Protein AF-A0A1Y1LV84-F1 (afdb_monomer_lite)

pLDDT: mean 91.6, std 6.39, range [66.69, 98.38]

InterPro domains:
  IPR001680 WD40 repeat [PF00400] (15-53)
  IPR001680 WD40 repeat [PF00400] (65-98)
  IPR001680 WD40 repeat [PS50082] (19-53)
  IPR001680 WD40 repeat [PS50082] (66-100)
  IPR001680 WD40 repeat [SM00320] (12-53)
  IPR001680 WD40 repeat [SM00320] (59-98)
  IPR015943 WD40/YVTN repeat-like-containing domain superfamily [G3DSA:2.130.10.10] (1-145)
  IPR036322 WD40-repeat-containing domain superfamily [SSF50978] (3-110)
  IPR051859 DDB1- and CUL4-associated factor [PTHR19847] (1-146)

Foldseek 3Di:
DQQWDWDADPVVRDTLDIANAGPAGFQEKDAQAPVDNQWMWTFFQLQKIFIDGSVCVNVNFTQFIFAKGQGGWNYKDHPNPSFWIWTAGLLRKIFIAGPVLTGGRVRVVVVSRSVSHCPPVDDSVPDDDDP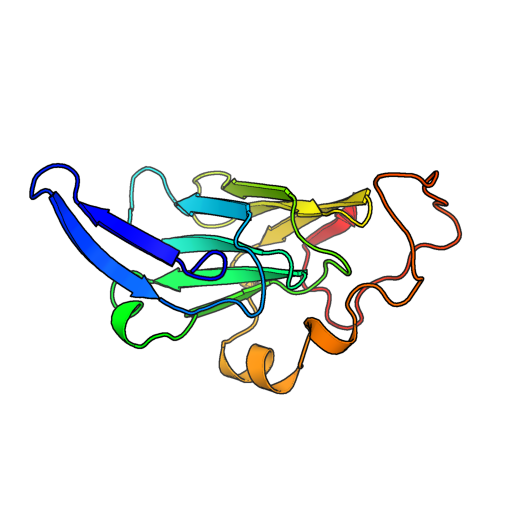VPRDIRPRGSTPDMD

Sequence (146 aa):
SSNSLVVYDIESRQVLHHVDGHDDHVNAVCFADKSSPHILYSGSDDATIKVWDRRSMGDGREAGAFVGHIEGLTYIDSKGDGRYILSNGKDQSMKLWDLRMVMSTNRFRETEPAQYSNTSGFDYRRELYDDEDWEVHPHDNSVVTF

Secondary structure (DSSP, 8-state):
-TTEEEEEETTTTEEEEEEE--SS-EEEEEEEETTEEEEEEEEETTSEEEEEETTTGGGT--SEEEE--SS-EEEEEE-SSSSEEEEEETTS-EEEEEGGGPEEHHHHHHH-GGGGSS-S---TTTSPP-GGGPPPPTT---SEE-

Structure (mmCIF, N/CA/C/O backbone):
data_AF-A0A1Y1LV84-F1
#
_entry.id   AF-A0A1Y1LV84-F1
#
loop_
_atom_site.group_PDB
_atom_site.id
_atom_site.type_symbol
_atom_site.label_atom_id
_atom_site.label_alt_id
_atom_site.label_comp_id
_atom_site.label_asym_id
_atom_site.label_entity_id
_atom_site.label_seq_id
_atom_site.pdbx_PDB_ins_code
_atom_site.Cartn_x
_atom_site.Cartn_y
_atom_site.Cartn_z
_atom_site.occupancy
_atom_site.B_iso_or_equiv
_atom_site.auth_seq_id
_atom_site.auth_comp_id
_atom_site.auth_asym_id
_atom_site.auth_atom_id
_atom_site.pdbx_PDB_model_num
ATOM 1 N N . SER A 1 1 ? 1.529 -13.039 11.402 1.00 75.31 1 SER A N 1
ATOM 2 C CA . SER A 1 1 ? 2.802 -13.400 10.731 1.00 75.31 1 SER A CA 1
ATOM 3 C C . SER A 1 1 ? 3.459 -12.130 10.204 1.00 75.31 1 SER A C 1
ATOM 5 O O . SER A 1 1 ? 2.911 -11.056 10.416 1.00 75.31 1 SER A O 1
ATOM 7 N N . SER A 1 2 ? 4.653 -12.191 9.604 1.00 89.25 2 SER A N 1
ATOM 8 C CA . SER A 1 2 ? 5.357 -11.003 9.080 1.00 89.25 2 SER A CA 1
ATOM 9 C C . SER A 1 2 ? 4.654 -10.342 7.883 1.00 89.25 2 SER A C 1
ATOM 11 O O . SER A 1 2 ? 4.940 -9.193 7.573 1.00 89.25 2 SER A O 1
ATOM 13 N N . ASN A 1 3 ? 3.706 -11.033 7.247 1.00 92.69 3 ASN A N 1
ATOM 14 C CA . ASN A 1 3 ? 2.854 -10.535 6.163 1.00 92.69 3 ASN A CA 1
ATOM 15 C C . ASN A 1 3 ? 1.498 -9.960 6.640 1.00 92.69 3 ASN A C 1
ATOM 17 O O . ASN A 1 3 ? 0.635 -9.623 5.828 1.00 92.69 3 ASN A O 1
ATOM 21 N N . SER A 1 4 ? 1.279 -9.873 7.955 1.00 93.94 4 SER A N 1
ATOM 22 C CA . SER A 1 4 ? 0.005 -9.430 8.529 1.00 93.94 4 SER A CA 1
ATOM 23 C C . SER A 1 4 ? 0.064 -7.972 8.980 1.00 93.94 4 SER A C 1
ATOM 25 O O . SER A 1 4 ? 1.077 -7.507 9.502 1.00 93.94 4 SER A O 1
ATOM 27 N N . LEU A 1 5 ? -1.064 -7.269 8.885 1.00 94.50 5 LEU A N 1
ATOM 28 C CA . LEU A 1 5 ? -1.272 -5.996 9.568 1.00 94.50 5 LEU A CA 1
ATOM 29 C C . LEU A 1 5 ? -1.926 -6.234 10.930 1.00 94.50 5 LEU A C 1
ATOM 31 O O . LEU A 1 5 ? -2.896 -6.986 11.041 1.00 94.50 5 LEU A O 1
ATOM 35 N N . VAL A 1 6 ? -1.440 -5.534 11.956 1.00 94.06 6 VAL A N 1
ATOM 36 C CA . VAL A 1 6 ? -2.025 -5.557 13.301 1.00 94.06 6 VAL A CA 1
ATOM 37 C C . VAL A 1 6 ? -2.381 -4.140 13.726 1.00 94.06 6 VAL A C 1
ATOM 39 O O . VAL A 1 6 ? -1.5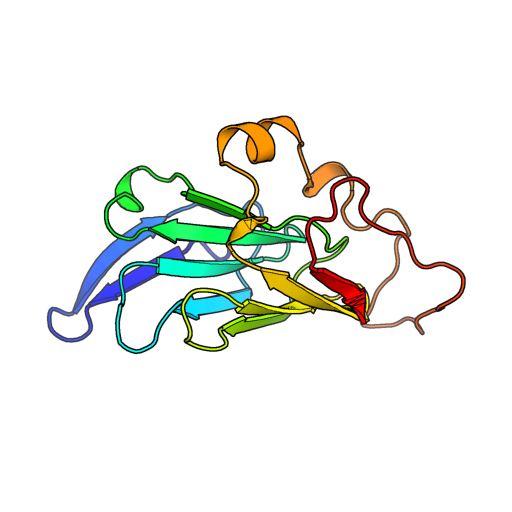16 -3.271 13.808 1.00 94.06 6 VAL A O 1
ATOM 42 N N . VAL A 1 7 ? -3.657 -3.916 14.038 1.00 92.81 7 VAL A N 1
ATOM 43 C CA . VAL A 1 7 ? -4.119 -2.686 14.688 1.00 92.81 7 VAL A CA 1
ATOM 44 C C . VAL A 1 7 ? -4.300 -2.986 16.164 1.00 92.81 7 VAL A C 1
ATOM 46 O O . VAL A 1 7 ? -5.113 -3.831 16.537 1.00 92.81 7 VAL A O 1
ATOM 49 N N . TYR A 1 8 ? -3.541 -2.286 16.997 1.00 93.25 8 TYR A N 1
ATOM 50 C CA . TYR A 1 8 ? -3.523 -2.479 18.439 1.00 93.25 8 TYR A CA 1
ATOM 51 C C . TYR A 1 8 ? -3.920 -1.191 19.150 1.00 93.25 8 TYR A C 1
ATOM 53 O O . TYR A 1 8 ? -3.386 -0.120 18.861 1.00 93.25 8 TYR A O 1
ATOM 61 N N . ASP A 1 9 ? -4.851 -1.307 20.087 1.00 93.06 9 ASP A N 1
ATOM 62 C CA . ASP A 1 9 ? -5.244 -0.215 20.958 1.00 93.06 9 ASP A CA 1
ATOM 63 C C . ASP A 1 9 ? -4.363 -0.188 22.209 1.00 93.06 9 ASP A C 1
ATOM 65 O O . ASP A 1 9 ? -4.309 -1.148 22.983 1.00 93.06 9 ASP A O 1
ATOM 69 N N . ILE A 1 10 ? -3.652 0.922 22.402 1.00 94.31 10 ILE A N 1
ATOM 70 C CA . ILE A 1 10 ? -2.654 1.053 23.470 1.00 94.31 10 ILE A CA 1
ATOM 71 C C . ILE A 1 10 ? -3.323 1.160 24.844 1.00 94.31 10 ILE A C 1
ATOM 73 O O . ILE A 1 10 ? -2.809 0.599 25.815 1.00 94.31 10 ILE A O 1
ATOM 77 N N . GLU A 1 11 ? -4.456 1.860 24.931 1.00 95.50 11 GLU A N 1
ATOM 78 C CA . GLU A 1 11 ? -5.135 2.133 26.200 1.00 95.50 11 GLU A CA 1
ATOM 79 C C . GLU A 1 11 ? -5.765 0.864 26.782 1.00 95.50 11 GLU A C 1
ATOM 81 O O . GLU A 1 11 ? -5.513 0.513 27.937 1.00 95.50 11 GLU A O 1
ATOM 86 N N . SER A 1 12 ? -6.531 0.136 25.970 1.00 96.69 12 SER A N 1
ATOM 87 C CA . SER A 1 12 ? -7.185 -1.120 26.353 1.00 96.69 12 SER A CA 1
ATOM 88 C C . SER A 1 12 ? -6.262 -2.336 26.284 1.00 96.69 12 SER A C 1
ATOM 90 O O . SER A 1 12 ? -6.582 -3.377 26.860 1.00 96.69 12 SER A O 1
ATOM 92 N N . ARG A 1 13 ? -5.106 -2.207 25.622 1.00 96.88 13 ARG A N 1
ATOM 93 C CA . ARG A 1 13 ? -4.138 -3.286 25.379 1.00 96.88 13 ARG A CA 1
ATOM 94 C C . ARG A 1 13 ? -4.719 -4.459 24.592 1.00 96.88 13 ARG A C 1
ATOM 96 O O . ARG A 1 13 ? -4.464 -5.623 24.909 1.00 96.88 13 ARG A O 1
ATOM 103 N N . GLN A 1 14 ? -5.520 -4.155 23.578 1.00 96.69 14 GLN A N 1
ATOM 104 C CA . GLN A 1 14 ? -6.204 -5.158 22.770 1.00 96.69 14 GLN A CA 1
ATOM 105 C C . GLN A 1 14 ? -5.846 -5.038 21.296 1.00 96.69 14 GLN A C 1
ATOM 107 O O . GLN A 1 14 ? -5.680 -3.948 20.751 1.00 96.69 14 GLN A O 1
ATOM 112 N N . VAL A 1 15 ? -5.768 -6.190 20.632 1.00 94.44 15 VAL A N 1
ATOM 113 C CA . VAL A 1 15 ? -5.740 -6.248 19.172 1.00 94.44 15 VAL A CA 1
ATOM 114 C C . VAL A 1 15 ? -7.151 -5.958 18.672 1.00 94.44 15 VAL A C 1
ATOM 116 O O . VAL A 1 15 ? -8.076 -6.712 18.962 1.00 94.44 15 VAL A O 1
ATOM 119 N N . LEU A 1 16 ? -7.305 -4.866 17.927 1.00 91.56 16 LEU A N 1
ATOM 120 C CA . LEU A 1 16 ? -8.562 -4.497 17.278 1.00 91.56 16 LEU A CA 1
ATOM 121 C C . LEU A 1 16 ? -8.731 -5.236 15.948 1.00 91.56 16 LEU A C 1
ATOM 123 O O . LEU A 1 16 ? -9.826 -5.690 15.627 1.00 91.56 16 LEU A O 1
ATOM 127 N N . HIS A 1 17 ? -7.640 -5.373 15.187 1.00 92.00 17 HIS A N 1
ATOM 128 C CA . HIS A 1 17 ? -7.620 -6.081 13.909 1.00 92.00 17 HIS A CA 1
ATOM 129 C C . HIS A 1 17 ? -6.313 -6.856 13.734 1.00 92.00 17 HIS A C 1
ATOM 131 O O . HIS A 1 17 ? -5.240 -6.354 14.071 1.00 92.00 17 HIS A O 1
ATOM 137 N N . HIS A 1 18 ? -6.415 -8.054 13.162 1.00 93.81 18 HIS A N 1
ATOM 138 C CA . HIS A 1 18 ? -5.296 -8.856 12.675 1.00 93.81 18 HIS A CA 1
ATOM 139 C C . HIS A 1 18 ? -5.656 -9.333 11.267 1.00 93.81 18 HIS A C 1
ATOM 141 O O . HIS A 1 18 ? -6.610 -10.096 11.113 1.00 93.81 18 HIS A O 1
ATOM 147 N N . VAL A 1 19 ? -4.944 -8.848 10.252 1.00 94.31 19 VAL A N 1
ATOM 148 C CA . VAL A 1 19 ? -5.302 -9.058 8.844 1.00 94.31 19 VAL A CA 1
ATOM 149 C C . VAL A 1 19 ? -4.135 -9.647 8.075 1.00 94.31 19 VAL A C 1
ATOM 151 O O . VAL A 1 19 ? -3.100 -9.000 7.932 1.00 94.31 19 VAL A O 1
ATOM 154 N N . ASP A 1 20 ? -4.335 -10.843 7.530 1.00 92.50 20 ASP A N 1
ATOM 155 C CA . ASP A 1 20 ? -3.418 -11.482 6.585 1.00 92.50 20 ASP A CA 1
ATOM 156 C C . ASP A 1 20 ? -3.712 -10.943 5.184 1.00 92.50 20 ASP A C 1
ATOM 158 O O . ASP A 1 20 ? -4.500 -11.500 4.423 1.00 92.50 20 ASP A O 1
ATOM 162 N N . GLY A 1 21 ? -3.172 -9.755 4.921 1.00 88.94 21 GLY A N 1
ATOM 163 C CA . GLY A 1 21 ? -3.530 -8.946 3.763 1.00 88.94 21 GLY A CA 1
ATOM 164 C C . GLY A 1 21 ? -2.509 -8.953 2.636 1.00 88.94 21 GLY A C 1
ATOM 165 O O . GLY A 1 21 ? -2.885 -8.662 1.505 1.00 88.94 21 GLY A O 1
ATOM 166 N N . HIS A 1 22 ? -1.246 -9.245 2.932 1.00 93.94 22 HIS A N 1
ATOM 167 C CA . HIS A 1 22 ? -0.150 -9.268 1.966 1.00 93.94 22 HIS A CA 1
ATOM 168 C C . HIS A 1 22 ? 0.376 -10.688 1.767 1.00 93.94 22 HIS A C 1
ATOM 170 O O . HIS A 1 22 ? 0.284 -11.532 2.666 1.00 93.94 22 HIS A O 1
ATOM 176 N N . ASP A 1 23 ? 0.947 -10.928 0.591 1.00 92.94 23 ASP A N 1
ATOM 177 C CA . ASP A 1 23 ? 1.508 -12.234 0.232 1.00 92.94 23 ASP A CA 1
ATOM 178 C C . ASP A 1 23 ? 2.966 -12.384 0.704 1.00 92.94 23 ASP A C 1
ATOM 180 O O . ASP A 1 23 ? 3.480 -13.498 0.784 1.00 92.94 23 ASP A O 1
ATOM 184 N N . ASP A 1 24 ? 3.599 -11.276 1.108 1.00 94.44 24 ASP A N 1
ATOM 185 C CA . ASP A 1 24 ? 4.947 -11.233 1.681 1.00 94.44 24 ASP A CA 1
ATOM 186 C C . ASP A 1 24 ? 5.054 -10.182 2.813 1.00 94.44 24 ASP A C 1
ATOM 188 O O . ASP A 1 24 ? 4.076 -9.527 3.194 1.00 94.44 24 ASP A O 1
ATOM 192 N N . HIS A 1 25 ? 6.242 -10.035 3.397 1.00 95.38 25 HIS A N 1
ATOM 193 C CA . HIS A 1 25 ? 6.547 -9.187 4.542 1.00 95.38 25 HIS A CA 1
ATOM 194 C C . HIS A 1 25 ? 6.018 -7.763 4.396 1.00 95.38 25 HIS A C 1
ATOM 196 O O . HIS A 1 25 ? 6.295 -7.077 3.418 1.00 95.38 25 HIS A O 1
ATOM 202 N N . VAL A 1 26 ? 5.292 -7.291 5.407 1.00 97.12 26 VAL A N 1
ATOM 203 C CA . VAL A 1 26 ? 4.884 -5.889 5.506 1.00 97.12 26 VAL A CA 1
ATOM 204 C C . VAL A 1 26 ? 6.026 -5.107 6.140 1.00 97.12 26 VAL A C 1
ATOM 206 O O . VAL A 1 26 ? 6.338 -5.295 7.315 1.00 97.12 26 VAL A O 1
ATOM 209 N N . ASN A 1 27 ? 6.639 -4.213 5.370 1.00 96.50 27 ASN A N 1
ATOM 210 C CA . ASN A 1 27 ? 7.815 -3.462 5.814 1.00 96.50 27 ASN A CA 1
ATOM 211 C C . ASN A 1 27 ? 7.472 -2.068 6.330 1.00 96.50 27 ASN A C 1
ATOM 213 O O . ASN A 1 27 ? 8.212 -1.506 7.136 1.00 96.50 27 ASN A O 1
ATOM 217 N N . ALA A 1 28 ? 6.363 -1.494 5.864 1.00 96.50 28 ALA A N 1
ATOM 218 C CA . ALA A 1 28 ? 5.995 -0.131 6.202 1.00 96.50 28 ALA A CA 1
ATOM 219 C C . ALA A 1 28 ? 4.479 0.017 6.331 1.00 96.50 28 ALA A C 1
ATOM 221 O O . ALA A 1 28 ? 3.715 -0.561 5.559 1.00 96.50 28 ALA A O 1
ATOM 222 N N . VAL A 1 29 ? 4.047 0.813 7.309 1.00 96.06 29 VAL A N 1
ATOM 223 C CA . VAL A 1 29 ? 2.646 1.190 7.519 1.00 96.06 29 VAL A CA 1
ATOM 224 C C . VAL A 1 29 ? 2.562 2.664 7.886 1.00 96.06 29 VAL A C 1
ATOM 226 O O . VAL A 1 29 ? 3.416 3.174 8.612 1.00 96.06 29 VAL A O 1
ATOM 229 N N . CYS A 1 30 ? 1.524 3.357 7.428 1.00 95.12 30 CYS A N 1
ATOM 230 C CA . CYS A 1 30 ? 1.258 4.728 7.853 1.00 95.12 30 CYS A CA 1
ATOM 231 C C . CYS A 1 30 ? -0.239 5.055 7.818 1.00 95.12 30 CYS A C 1
ATOM 233 O O . CYS A 1 30 ? -1.033 4.399 7.141 1.00 95.12 30 CYS A O 1
ATOM 235 N N . PHE A 1 31 ? -0.639 6.073 8.580 1.00 93.31 31 PHE A N 1
ATOM 236 C CA . PHE A 1 31 ? -1.986 6.633 8.490 1.00 93.31 31 PHE A CA 1
ATOM 237 C C . PHE A 1 31 ? -2.084 7.576 7.294 1.00 93.31 31 PHE A C 1
ATOM 239 O O . PHE A 1 31 ? -1.163 8.349 7.025 1.00 93.31 31 PHE A O 1
ATOM 246 N N . ALA A 1 32 ? -3.235 7.568 6.623 1.00 92.62 32 ALA A N 1
ATOM 247 C CA . ALA A 1 32 ? -3.505 8.500 5.536 1.00 92.62 32 ALA A CA 1
ATOM 248 C C . ALA A 1 32 ? -3.531 9.956 6.007 1.00 92.62 32 ALA A C 1
ATOM 250 O O . ALA A 1 32 ? -2.996 10.839 5.339 1.00 92.62 32 ALA A O 1
ATOM 251 N N . ASP A 1 33 ? -4.136 10.195 7.164 1.00 89.19 33 ASP A N 1
ATOM 252 C CA . ASP A 1 33 ? -4.254 11.502 7.791 1.00 89.19 33 ASP A CA 1
ATOM 253 C C . ASP A 1 33 ? -3.961 11.342 9.285 1.00 89.19 33 ASP A C 1
ATOM 255 O O . ASP A 1 33 ? -4.492 10.454 9.951 1.00 89.19 33 ASP A O 1
ATOM 259 N N . LYS A 1 34 ? -3.111 12.214 9.831 1.00 77.12 34 LYS A N 1
ATOM 260 C CA . LYS A 1 34 ? -2.761 12.196 11.259 1.00 77.12 34 LYS A CA 1
ATOM 261 C C . LYS A 1 34 ? -3.954 12.546 12.153 1.00 77.12 34 LYS A C 1
ATOM 263 O O . LYS A 1 34 ? -3.969 12.172 13.321 1.00 77.12 34 LYS A O 1
ATOM 268 N N . SER A 1 35 ? -4.937 13.263 11.614 1.00 84.75 35 SER A N 1
ATOM 269 C CA . SER A 1 35 ? -6.167 13.658 12.300 1.00 84.75 35 SER A CA 1
ATOM 270 C C . SER A 1 35 ? -7.306 12.644 12.145 1.00 84.75 35 SER A C 1
ATOM 272 O O . SER A 1 35 ? -8.256 12.680 12.928 1.00 84.75 35 SER A O 1
ATOM 274 N N . SER A 1 36 ? -7.212 11.714 11.184 1.00 85.94 36 SER A N 1
ATOM 275 C CA . SER A 1 36 ? -8.243 10.707 10.923 1.00 85.94 36 SER A CA 1
ATOM 276 C C . SER A 1 36 ? -7.651 9.299 10.843 1.00 85.94 36 SER A C 1
ATOM 278 O O . SER A 1 36 ? -7.029 8.934 9.845 1.00 85.94 36 SER A O 1
ATOM 280 N N . PRO A 1 37 ? -7.898 8.440 11.845 1.00 84.50 37 PRO A N 1
ATOM 281 C CA . PRO A 1 37 ? -7.268 7.131 11.903 1.00 84.50 37 PRO A CA 1
ATOM 282 C C . PRO A 1 37 ? -8.025 6.076 11.078 1.00 84.50 37 PRO A C 1
ATOM 284 O O . PRO A 1 37 ? -7.864 4.883 11.320 1.00 84.50 37 PRO A O 1
ATOM 287 N N . HIS A 1 38 ? -8.919 6.484 10.170 1.00 90.12 38 HIS A N 1
ATOM 288 C CA . HIS A 1 38 ? -9.791 5.561 9.442 1.00 90.12 38 HIS A CA 1
ATOM 289 C C . HIS A 1 38 ? -9.093 4.871 8.279 1.00 90.12 38 HIS A C 1
ATOM 291 O O . HIS A 1 38 ? -9.376 3.701 8.045 1.00 90.12 38 HIS A O 1
ATOM 297 N N . ILE A 1 39 ? -8.199 5.569 7.577 1.00 93.69 39 ILE A N 1
ATOM 298 C CA . ILE A 1 39 ? -7.500 5.020 6.417 1.00 93.69 39 ILE A CA 1
ATOM 299 C C . ILE A 1 39 ? -6.030 4.785 6.758 1.00 93.69 39 ILE A C 1
ATOM 301 O O . ILE A 1 39 ? -5.357 5.650 7.325 1.00 93.69 39 ILE A O 1
ATOM 305 N N . LEU A 1 40 ? -5.551 3.601 6.400 1.00 94.62 40 LEU A N 1
ATOM 306 C CA . LEU A 1 40 ? -4.190 3.125 6.598 1.00 94.62 40 LEU A CA 1
ATOM 307 C C . LEU A 1 40 ? -3.614 2.665 5.261 1.00 94.62 40 LEU A C 1
ATOM 309 O O . LEU A 1 40 ? -4.340 2.147 4.410 1.00 94.62 40 LEU A O 1
ATOM 313 N N . TYR A 1 41 ? -2.304 2.798 5.122 1.00 96.69 41 TYR A N 1
ATOM 314 C CA . TYR A 1 41 ? -1.543 2.232 4.019 1.00 96.69 41 TYR A CA 1
ATOM 315 C C . TYR A 1 41 ? -0.541 1.224 4.553 1.00 96.69 41 TYR A C 1
ATOM 317 O O . TYR A 1 41 ? -0.009 1.399 5.652 1.00 96.69 41 TYR A O 1
ATOM 325 N N . SER A 1 42 ? -0.267 0.196 3.762 1.00 97.38 42 SER A N 1
ATOM 326 C CA . SER A 1 42 ? 0.815 -0.751 4.011 1.00 97.38 42 SER A CA 1
ATOM 327 C C . SER A 1 42 ? 1.596 -1.018 2.740 1.00 97.38 42 SER A C 1
ATOM 329 O O . SER A 1 42 ? 0.994 -1.188 1.687 1.00 97.38 42 SER A O 1
ATOM 331 N N . GLY A 1 43 ? 2.920 -1.050 2.854 1.00 97.75 43 GLY A N 1
ATOM 332 C CA . GLY A 1 43 ? 3.849 -1.428 1.795 1.00 97.75 43 GLY A CA 1
ATOM 333 C C . GLY A 1 43 ? 4.52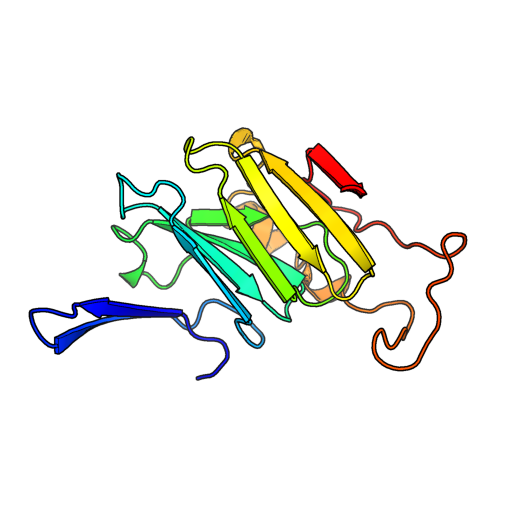7 -2.746 2.148 1.00 97.75 43 GLY A C 1
ATOM 334 O O . GLY A 1 43 ? 4.913 -2.952 3.305 1.00 97.75 43 GLY A O 1
ATOM 335 N N . SER A 1 44 ? 4.657 -3.631 1.164 1.00 96.94 44 SER A N 1
ATOM 336 C CA . SER A 1 44 ? 5.124 -5.003 1.368 1.00 96.94 44 SER A CA 1
ATOM 337 C C . SER A 1 44 ? 6.191 -5.422 0.360 1.00 96.94 44 SER A C 1
ATOM 339 O O . SER A 1 44 ? 6.392 -4.785 -0.676 1.00 96.94 44 SER A O 1
ATOM 341 N N . ASP A 1 45 ? 6.874 -6.513 0.692 1.00 94.62 45 ASP A N 1
ATOM 342 C CA . ASP A 1 45 ? 7.733 -7.263 -0.214 1.00 94.62 45 ASP A CA 1
ATOM 343 C C . ASP A 1 45 ? 6.998 -7.882 -1.408 1.00 94.62 45 ASP A C 1
ATOM 345 O O . ASP A 1 45 ? 7.643 -8.181 -2.406 1.00 94.62 45 ASP A O 1
ATOM 349 N N . ASP A 1 46 ? 5.662 -7.925 -1.383 1.00 94.56 46 ASP A N 1
ATOM 350 C CA . ASP A 1 46 ? 4.833 -8.290 -2.539 1.00 94.56 46 ASP A CA 1
ATOM 351 C C . ASP A 1 46 ? 4.732 -7.193 -3.624 1.00 94.56 46 ASP A C 1
ATOM 353 O O . ASP A 1 46 ? 3.919 -7.301 -4.539 1.00 94.56 46 ASP A O 1
ATOM 357 N N . ALA A 1 47 ? 5.554 -6.142 -3.523 1.00 95.19 47 ALA A N 1
ATOM 358 C CA . ALA A 1 47 ? 5.637 -4.995 -4.432 1.00 95.19 47 ALA A CA 1
ATOM 359 C C . ALA A 1 47 ? 4.374 -4.107 -4.493 1.00 95.19 47 ALA A C 1
ATOM 361 O O . ALA A 1 47 ? 4.246 -3.249 -5.371 1.00 95.19 47 ALA A O 1
ATOM 362 N N . THR A 1 48 ? 3.442 -4.249 -3.542 1.00 96.62 48 THR A N 1
ATOM 363 C CA . THR A 1 48 ? 2.196 -3.466 -3.521 1.00 96.62 48 THR A CA 1
ATOM 364 C C . THR A 1 48 ? 2.107 -2.499 -2.345 1.00 96.62 48 THR A C 1
ATOM 366 O O . THR A 1 48 ? 2.664 -2.722 -1.265 1.00 96.62 48 THR A O 1
ATOM 369 N N . ILE A 1 49 ? 1.330 -1.425 -2.542 1.00 97.88 49 ILE A N 1
ATOM 370 C CA . ILE A 1 49 ? 0.790 -0.624 -1.438 1.00 97.88 49 ILE A CA 1
ATOM 371 C C . ILE A 1 49 ? -0.695 -0.9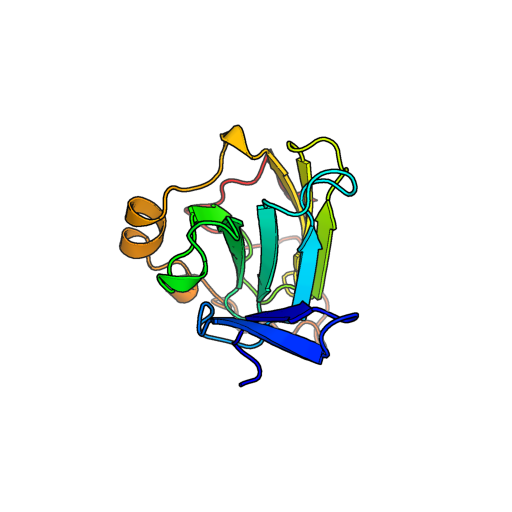32 -1.320 1.00 97.88 49 ILE A C 1
ATOM 373 O O . ILE A 1 49 ? -1.455 -0.634 -2.240 1.00 97.88 49 ILE A O 1
ATOM 377 N N . LYS A 1 50 ? -1.145 -1.470 -0.188 1.00 97.12 50 LYS A N 1
ATOM 378 C CA . LYS A 1 50 ? -2.573 -1.717 0.054 1.00 97.12 50 LYS A CA 1
ATOM 379 C C . LYS A 1 50 ? -3.186 -0.596 0.882 1.00 97.12 50 LYS A C 1
ATOM 381 O O . LYS A 1 50 ? -2.575 -0.078 1.817 1.00 97.12 50 LYS A O 1
ATOM 386 N N . VAL A 1 51 ? -4.408 -0.218 0.514 1.00 96.94 51 VAL A N 1
ATOM 387 C CA . VAL A 1 51 ? -5.225 0.781 1.203 1.00 96.94 51 VAL A CA 1
ATOM 388 C C . VAL A 1 51 ? -6.253 0.065 2.057 1.00 96.94 51 VAL A C 1
ATOM 390 O O . VAL A 1 51 ? -6.984 -0.801 1.577 1.00 96.94 51 VAL A O 1
ATOM 393 N N . TRP A 1 52 ? -6.360 0.469 3.315 1.00 96.06 52 TRP A N 1
ATOM 394 C CA . TRP A 1 52 ? -7.256 -0.154 4.274 1.00 96.06 52 TRP A CA 1
ATOM 395 C C . TRP A 1 52 ? -8.157 0.874 4.928 1.00 96.06 52 TRP A C 1
ATOM 397 O O . TRP A 1 52 ? -7.677 1.876 5.452 1.00 96.06 52 TRP A O 1
ATOM 407 N N . ASP A 1 53 ? -9.454 0.587 4.970 1.00 94.31 53 ASP A N 1
ATOM 408 C CA . ASP A 1 53 ? -10.387 1.292 5.843 1.00 94.31 53 ASP A CA 1
ATOM 409 C C . ASP A 1 53 ? -10.578 0.474 7.120 1.00 94.31 53 ASP A C 1
ATOM 411 O O . ASP A 1 53 ? -11.074 -0.649 7.068 1.00 94.31 53 ASP A O 1
ATOM 415 N N . ARG A 1 54 ? -10.227 1.025 8.287 1.00 91.81 54 ARG A N 1
ATOM 416 C CA . ARG A 1 54 ? -10.407 0.335 9.575 1.00 91.81 54 ARG A CA 1
ATOM 417 C C . ARG A 1 54 ? -11.848 -0.105 9.828 1.00 91.81 54 ARG A C 1
ATOM 419 O O . ARG A 1 54 ? -12.066 -1.040 10.587 1.00 91.81 54 ARG A O 1
ATOM 426 N N . ARG A 1 55 ? -12.835 0.570 9.233 1.00 91.06 55 ARG A N 1
ATOM 427 C CA . ARG A 1 55 ? -14.258 0.244 9.406 1.00 91.06 55 ARG A CA 1
ATOM 428 C C . ARG A 1 55 ? -14.635 -1.079 8.735 1.00 91.06 55 ARG A C 1
ATOM 430 O O . ARG A 1 55 ? -15.564 -1.723 9.205 1.00 91.06 55 ARG A O 1
ATOM 437 N N . SER A 1 56 ? -13.912 -1.483 7.688 1.00 91.62 56 SER A N 1
ATOM 438 C CA . SER A 1 56 ? -14.109 -2.747 6.957 1.00 91.62 56 SER A CA 1
ATOM 439 C C . SER A 1 56 ? -12.889 -3.675 7.001 1.00 91.62 56 SER A C 1
ATOM 441 O O . SER A 1 56 ? -12.921 -4.767 6.449 1.00 91.62 56 SER A O 1
ATOM 443 N N . MET A 1 57 ? -11.805 -3.276 7.672 1.00 90.06 57 MET A N 1
ATOM 444 C CA . MET A 1 57 ? -10.552 -4.036 7.749 1.00 90.06 57 MET A CA 1
ATOM 445 C C . MET A 1 57 ? -10.751 -5.446 8.328 1.00 90.06 57 MET A C 1
ATOM 447 O O . MET A 1 57 ? -10.043 -6.373 7.945 1.00 90.06 57 MET A O 1
ATOM 451 N N . GLY A 1 58 ? -11.743 -5.629 9.207 1.00 85.69 58 GLY A N 1
ATOM 452 C CA . GLY A 1 58 ? -12.105 -6.940 9.753 1.00 85.69 58 GLY A CA 1
ATOM 453 C C . GLY A 1 58 ? -12.573 -7.963 8.708 1.00 85.69 58 GLY A C 1
ATOM 454 O O . GLY A 1 58 ? -12.488 -9.157 8.971 1.00 85.69 58 GLY A O 1
ATOM 455 N N . ASP A 1 59 ? -12.987 -7.523 7.517 1.00 89.00 59 ASP A N 1
ATOM 456 C CA . ASP A 1 59 ? -13.404 -8.410 6.422 1.00 89.00 59 ASP A CA 1
ATOM 457 C C . ASP A 1 59 ? -12.209 -9.058 5.700 1.00 89.00 59 ASP A C 1
ATOM 459 O O . ASP A 1 59 ? -12.392 -9.866 4.786 1.00 89.00 59 ASP A O 1
ATOM 463 N N . GLY A 1 60 ? -10.978 -8.686 6.075 1.00 86.44 60 GLY A N 1
ATOM 464 C CA . GLY A 1 60 ? -9.751 -9.207 5.476 1.00 86.44 60 GLY A CA 1
ATOM 465 C C . GLY A 1 60 ? -9.559 -8.777 4.022 1.00 86.44 60 GLY A C 1
ATOM 466 O O . GLY A 1 60 ? -8.925 -9.485 3.241 1.00 86.44 60 GLY A O 1
ATOM 467 N N . ARG A 1 61 ? -10.157 -7.648 3.624 1.00 89.44 61 ARG A N 1
ATOM 468 C CA . ARG A 1 61 ? -10.068 -7.114 2.262 1.00 89.44 61 ARG A CA 1
ATOM 469 C C . ARG A 1 61 ? -9.579 -5.678 2.276 1.00 89.44 61 ARG A C 1
ATOM 471 O O . ARG A 1 61 ? -10.105 -4.828 2.993 1.00 89.44 61 ARG A O 1
ATOM 478 N N . GLU A 1 62 ? -8.589 -5.424 1.440 1.00 94.88 62 GLU A N 1
ATOM 479 C CA . GLU A 1 62 ? -8.116 -4.101 1.083 1.00 94.88 62 GLU A CA 1
ATOM 480 C C . GLU A 1 62 ? -9.236 -3.308 0.395 1.00 94.88 62 GLU A C 1
ATOM 482 O O . GLU A 1 62 ? -10.009 -3.856 -0.393 1.00 94.88 62 GLU A O 1
ATOM 487 N N . ALA A 1 63 ? -9.328 -2.010 0.680 1.00 95.62 63 ALA A N 1
ATOM 488 C CA . ALA A 1 63 ? -10.247 -1.089 0.006 1.00 95.62 63 ALA A CA 1
ATOM 489 C C . ALA A 1 63 ? -9.766 -0.729 -1.414 1.00 95.62 63 ALA A C 1
ATOM 491 O O . ALA A 1 63 ? -10.539 -0.261 -2.251 1.00 95.62 63 ALA A O 1
ATOM 492 N N . GLY A 1 64 ? -8.481 -0.949 -1.676 1.00 96.38 64 GLY A N 1
ATOM 493 C CA . GLY A 1 64 ? -7.832 -0.762 -2.961 1.00 96.38 64 GLY A CA 1
ATOM 494 C C . GLY A 1 64 ? -6.325 -0.939 -2.827 1.00 96.38 64 GLY A C 1
ATOM 495 O O . GLY A 1 64 ? -5.820 -1.212 -1.735 1.00 96.38 64 GLY A O 1
ATOM 496 N N . ALA A 1 65 ? -5.608 -0.769 -3.929 1.00 97.25 65 ALA A N 1
ATOM 497 C CA . ALA A 1 65 ? -4.158 -0.886 -3.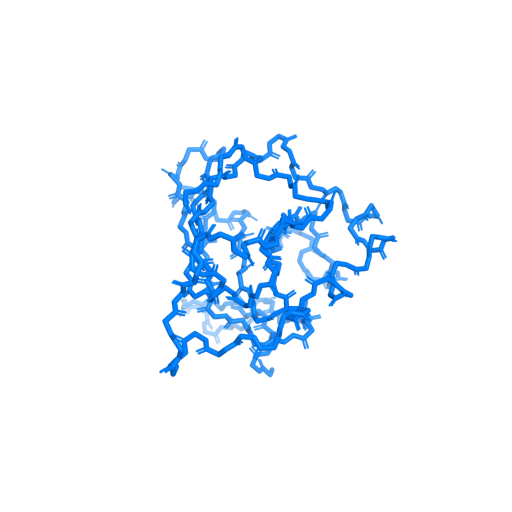948 1.00 97.25 65 ALA A CA 1
ATOM 498 C C . ALA A 1 65 ? -3.509 0.072 -4.952 1.00 97.25 65 ALA A C 1
ATOM 500 O O . ALA A 1 65 ? -4.119 0.485 -5.943 1.00 97.25 65 ALA A O 1
ATOM 501 N N . PHE A 1 66 ? -2.249 0.395 -4.699 1.00 97.88 66 PHE A N 1
ATOM 502 C CA . PHE A 1 66 ? -1.341 0.930 -5.697 1.00 97.88 66 PHE A CA 1
ATOM 503 C C . PHE A 1 66 ? -0.399 -0.165 -6.167 1.00 97.88 66 PHE A C 1
ATOM 505 O O . PHE A 1 66 ? 0.076 -0.988 -5.381 1.00 97.88 66 PHE A O 1
ATOM 512 N N . VAL A 1 67 ? -0.179 -0.159 -7.471 1.00 96.44 67 VAL A N 1
ATOM 513 C CA . VAL A 1 67 ? 0.570 -1.154 -8.222 1.00 96.44 67 VAL A CA 1
ATOM 514 C C . VAL A 1 67 ? 1.502 -0.368 -9.125 1.00 96.44 67 VAL A C 1
ATOM 516 O O . VAL A 1 67 ? 1.061 0.584 -9.760 1.00 96.44 67 VAL A O 1
ATOM 519 N N . GLY A 1 68 ? 2.780 -0.727 -9.170 1.00 94.94 68 GLY A N 1
ATOM 520 C CA . GLY A 1 68 ? 3.743 0.001 -9.994 1.00 94.94 68 GLY A CA 1
ATOM 521 C C . GLY A 1 68 ? 5.200 -0.251 -9.637 1.00 94.94 68 GLY A C 1
ATOM 522 O O . GLY A 1 68 ? 6.055 -0.146 -10.510 1.00 94.94 68 GLY A O 1
ATOM 523 N N . HIS A 1 69 ? 5.483 -0.591 -8.378 1.00 95.25 69 HIS A N 1
ATOM 524 C CA . HIS A 1 69 ? 6.783 -1.146 -8.014 1.00 95.25 69 HIS A CA 1
ATOM 525 C C . HIS A 1 69 ? 6.929 -2.557 -8.589 1.00 95.25 69 HIS A C 1
ATOM 527 O O . HIS A 1 69 ? 5.942 -3.285 -8.703 1.00 95.25 69 HIS A O 1
ATOM 533 N N . ILE A 1 70 ? 8.158 -2.919 -8.948 1.00 93.25 70 ILE A N 1
ATOM 534 C CA . ILE A 1 70 ? 8.514 -4.264 -9.431 1.00 93.25 70 ILE A CA 1
ATOM 535 C C . ILE A 1 70 ? 9.316 -5.051 -8.392 1.00 93.25 70 ILE A C 1
ATOM 537 O O . ILE A 1 70 ? 9.569 -6.234 -8.560 1.00 93.25 70 ILE A O 1
ATOM 541 N N . GLU A 1 71 ? 9.689 -4.430 -7.277 1.00 93.50 71 GLU A N 1
ATOM 542 C CA . GLU A 1 71 ? 10.247 -5.131 -6.127 1.00 93.50 71 GLU A CA 1
ATOM 543 C C . GLU A 1 71 ? 9.624 -4.635 -4.825 1.00 93.50 71 GLU A C 1
ATOM 545 O O . GLU A 1 71 ? 8.905 -3.635 -4.778 1.00 93.50 71 GLU A O 1
ATOM 550 N N . GLY A 1 72 ? 9.926 -5.348 -3.741 1.00 94.00 72 GLY A N 1
ATOM 551 C CA . GLY A 1 72 ? 9.415 -5.051 -2.416 1.00 94.00 72 GLY A CA 1
ATOM 552 C C . GLY A 1 72 ? 9.648 -3.615 -1.955 1.00 94.00 72 GLY A C 1
ATOM 553 O O . GLY A 1 72 ? 10.686 -3.007 -2.220 1.00 94.00 72 GLY A O 1
ATOM 554 N N . LEU A 1 73 ? 8.691 -3.074 -1.211 1.00 96.94 73 LEU A N 1
ATOM 555 C CA . LEU A 1 73 ? 8.774 -1.718 -0.687 1.00 96.94 73 LEU A CA 1
ATOM 556 C C . LEU A 1 73 ? 9.623 -1.662 0.578 1.00 96.94 73 LEU A C 1
ATOM 558 O O . LEU A 1 73 ? 9.538 -2.526 1.447 1.00 96.94 73 LEU A O 1
ATOM 562 N N . THR A 1 74 ? 10.392 -0.589 0.725 1.00 96.50 74 THR A N 1
ATOM 563 C CA . THR A 1 74 ? 11.197 -0.331 1.930 1.00 96.50 74 THR A CA 1
ATOM 564 C C . THR A 1 74 ? 10.590 0.739 2.825 1.00 96.50 74 THR A C 1
ATOM 566 O O . THR A 1 74 ? 10.832 0.741 4.031 1.00 96.50 74 THR A O 1
ATOM 569 N N . TYR A 1 75 ? 9.796 1.649 2.257 1.00 97.19 75 TYR A N 1
ATOM 570 C CA . TYR A 1 75 ? 9.226 2.773 2.988 1.00 97.19 75 TYR A CA 1
ATOM 571 C C . TYR A 1 75 ? 7.955 3.293 2.317 1.00 97.19 75 TYR A C 1
ATOM 573 O O . TYR A 1 75 ? 7.850 3.277 1.089 1.00 97.19 75 TYR A O 1
ATOM 581 N N . ILE A 1 76 ? 7.021 3.795 3.127 1.00 97.88 76 ILE A N 1
ATOM 582 C CA . ILE A 1 76 ? 5.864 4.574 2.679 1.00 97.88 76 ILE A CA 1
ATOM 583 C C . ILE A 1 76 ? 5.654 5.759 3.625 1.00 97.88 76 ILE A C 1
ATOM 585 O O . ILE A 1 76 ? 5.829 5.623 4.836 1.00 97.88 76 ILE A O 1
ATOM 589 N N . ASP A 1 77 ? 5.223 6.900 3.095 1.00 97.00 77 ASP A N 1
ATOM 590 C CA . ASP A 1 77 ? 4.792 8.039 3.905 1.00 97.00 77 ASP A CA 1
ATOM 591 C C . ASP A 1 77 ? 3.620 8.773 3.260 1.00 97.00 77 ASP A C 1
ATOM 593 O O . ASP A 1 77 ? 3.505 8.862 2.038 1.00 97.00 77 ASP A O 1
ATOM 597 N N . SER A 1 78 ? 2.737 9.305 4.099 1.00 95.31 78 SER A N 1
ATOM 598 C CA . SER A 1 78 ? 1.598 10.098 3.653 1.00 95.31 78 SER A CA 1
ATOM 599 C C . SER A 1 78 ? 1.919 11.578 3.784 1.00 95.31 78 SER A C 1
ATOM 601 O O . SER A 1 78 ? 2.414 12.038 4.814 1.00 95.31 78 SER A O 1
ATOM 603 N N . LYS A 1 79 ? 1.499 12.371 2.795 1.00 94.12 79 LYS A N 1
ATOM 604 C CA . LYS A 1 79 ? 1.509 13.834 2.913 1.00 94.12 79 LYS A CA 1
ATOM 605 C C . LYS A 1 79 ? 0.619 14.333 4.066 1.00 94.12 79 LYS A C 1
ATOM 607 O O . LYS A 1 79 ? 0.770 15.468 4.516 1.00 94.12 79 LYS A O 1
ATOM 612 N N . GLY A 1 80 ? -0.307 13.501 4.549 1.00 92.12 80 GLY A N 1
ATOM 613 C CA . GLY A 1 80 ? -1.239 13.848 5.622 1.00 92.12 80 GLY A CA 1
ATOM 614 C C . GLY A 1 80 ? -2.389 14.742 5.160 1.00 92.12 80 GLY A C 1
ATOM 615 O O . GLY A 1 80 ? -3.060 15.338 5.993 1.00 92.12 80 GLY A O 1
ATOM 616 N N . ASP A 1 81 ? -2.605 14.857 3.847 1.00 89.31 81 ASP A N 1
ATOM 617 C CA . ASP A 1 81 ? -3.701 1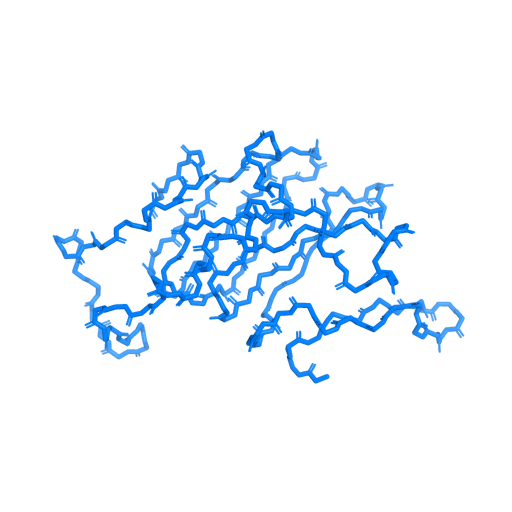5.620 3.241 1.00 89.31 81 ASP A CA 1
ATOM 618 C C . ASP A 1 81 ? -4.840 14.730 2.722 1.00 89.31 81 ASP A C 1
ATOM 620 O O . ASP A 1 81 ? -5.741 15.211 2.034 1.00 89.31 81 ASP A O 1
ATOM 624 N N . GLY A 1 82 ? -4.774 13.424 3.004 1.00 86.19 82 GLY A N 1
ATOM 625 C CA . GLY A 1 82 ? -5.732 12.448 2.497 1.00 86.19 82 GLY A CA 1
ATOM 626 C C . GLY A 1 82 ? -5.719 12.317 0.973 1.00 86.19 82 GLY A C 1
ATOM 627 O O . GLY A 1 82 ? -6.739 11.939 0.400 1.00 86.19 82 GLY A O 1
ATOM 628 N N . ARG A 1 83 ? -4.605 12.648 0.298 1.00 90.56 83 ARG A N 1
ATOM 629 C CA . ARG A 1 83 ? -4.497 12.553 -1.162 1.00 90.56 83 ARG A CA 1
ATOM 630 C C . ARG A 1 83 ? -3.206 11.916 -1.653 1.00 90.56 83 ARG A C 1
ATOM 632 O O . ARG A 1 83 ? -3.289 11.059 -2.526 1.00 90.56 83 ARG A O 1
ATOM 639 N N . TYR A 1 84 ? -2.052 12.345 -1.147 1.00 95.62 84 TYR A N 1
ATOM 640 C CA . TYR A 1 84 ? -0.761 11.931 -1.705 1.00 95.62 84 TYR A CA 1
ATOM 641 C C . TYR A 1 84 ? 0.046 11.028 -0.777 1.00 95.62 84 TYR A C 1
ATOM 643 O O . TYR A 1 84 ? 0.093 11.244 0.436 1.00 95.62 84 TYR A O 1
ATOM 651 N N . ILE A 1 85 ? 0.726 10.059 -1.386 1.00 97.56 85 ILE A N 1
ATOM 652 C CA . ILE A 1 85 ? 1.601 9.088 -0.721 1.00 97.56 85 ILE A CA 1
ATOM 653 C C . ILE A 1 85 ? 2.931 9.052 -1.474 1.00 97.56 85 ILE A C 1
ATOM 655 O O . ILE A 1 85 ? 2.939 9.130 -2.702 1.00 97.56 85 ILE A O 1
ATOM 659 N N . LEU A 1 86 ? 4.033 8.913 -0.747 1.00 98.06 86 LEU A N 1
ATOM 660 C CA . LEU A 1 86 ? 5.350 8.590 -1.288 1.00 98.06 86 LEU A CA 1
ATOM 661 C C . LEU A 1 86 ? 5.734 7.167 -0.891 1.00 98.06 86 LEU A C 1
ATOM 663 O O . LEU A 1 86 ? 5.433 6.737 0.224 1.00 98.06 86 LEU A O 1
ATOM 667 N N . SER A 1 87 ? 6.428 6.460 -1.774 1.00 98.31 87 SER A N 1
ATOM 668 C CA . SER A 1 87 ? 7.037 5.167 -1.466 1.00 98.31 87 SER A CA 1
ATOM 669 C C . SER A 1 87 ? 8.426 5.037 -2.060 1.00 98.31 87 SER A C 1
ATOM 671 O O . SER A 1 87 ? 8.703 5.614 -3.108 1.00 98.31 87 SER A O 1
ATOM 673 N N . ASN A 1 88 ? 9.255 4.226 -1.403 1.00 97.31 88 ASN A N 1
ATOM 674 C CA . ASN A 1 88 ? 10.553 3.796 -1.912 1.00 97.31 88 ASN A CA 1
ATOM 675 C C . ASN A 1 88 ? 10.549 2.275 -2.089 1.00 97.31 88 ASN A C 1
ATOM 677 O O . ASN A 1 88 ? 10.154 1.544 -1.169 1.00 97.31 88 ASN A O 1
ATOM 681 N N . GLY A 1 89 ? 11.017 1.810 -3.243 1.00 94.56 89 GLY A N 1
ATOM 682 C CA . GLY A 1 89 ? 11.134 0.396 -3.584 1.00 94.56 89 GLY A CA 1
ATOM 683 C C . GLY A 1 89 ? 12.566 -0.123 -3.485 1.00 94.56 89 GLY A C 1
ATOM 684 O O . GLY A 1 89 ? 13.532 0.638 -3.438 1.00 94.56 89 GLY A O 1
ATOM 685 N N . LYS A 1 90 ? 12.707 -1.447 -3.438 1.00 93.44 90 LYS A N 1
ATOM 686 C CA . LYS A 1 90 ? 13.984 -2.136 -3.679 1.00 93.44 90 LYS A CA 1
ATOM 687 C C . LYS A 1 90 ? 14.402 -2.061 -5.154 1.00 93.44 90 LYS A C 1
ATOM 689 O O . LYS A 1 90 ? 15.595 -2.089 -5.436 1.00 93.44 90 LYS A O 1
ATOM 694 N N . ASP A 1 91 ? 13.448 -1.769 -6.039 1.00 91.88 91 ASP A N 1
ATOM 695 C CA . ASP A 1 91 ? 13.617 -1.468 -7.468 1.00 91.88 91 ASP A CA 1
ATOM 696 C C . ASP A 1 91 ? 14.318 -0.126 -7.757 1.00 91.88 91 ASP A C 1
ATOM 698 O O . ASP A 1 91 ? 14.264 0.373 -8.873 1.00 91.88 91 ASP A O 1
ATOM 702 N N . GLN A 1 92 ? 14.943 0.476 -6.741 1.00 91.81 92 GLN A N 1
ATOM 703 C CA . GLN A 1 92 ? 15.665 1.750 -6.796 1.00 91.81 92 GLN A CA 1
ATOM 704 C C . GLN A 1 92 ? 14.817 2.959 -7.196 1.00 91.81 92 GLN A C 1
ATOM 706 O O . GLN A 1 92 ? 15.359 4.050 -7.356 1.00 91.81 92 GLN A O 1
ATOM 711 N N . SER A 1 93 ? 13.494 2.802 -7.256 1.00 93.38 93 SER A N 1
ATOM 712 C CA . SER A 1 93 ? 12.584 3.889 -7.586 1.00 93.38 93 SER A CA 1
ATOM 713 C C . SER A 1 93 ? 11.923 4.496 -6.351 1.00 93.38 93 SER A C 1
ATOM 715 O O . SER A 1 93 ? 11.651 3.831 -5.338 1.00 93.38 93 SER A O 1
ATOM 717 N N . MET A 1 94 ? 11.599 5.782 -6.460 1.00 96.62 94 MET A N 1
ATOM 718 C CA . MET A 1 94 ? 10.652 6.450 -5.572 1.00 96.62 94 MET A CA 1
ATOM 719 C C . MET A 1 94 ? 9.396 6.810 -6.362 1.00 96.62 94 MET A C 1
ATOM 721 O O . MET A 1 94 ? 9.472 7.375 -7.449 1.00 96.62 94 MET A O 1
ATOM 725 N N . LYS A 1 95 ? 8.213 6.538 -5.809 1.00 98.06 95 LYS A N 1
ATOM 726 C CA . LYS A 1 95 ? 6.940 6.801 -6.496 1.00 98.06 95 LYS A CA 1
ATOM 727 C C . LYS A 1 95 ? 6.045 7.737 -5.699 1.00 98.06 95 LYS A C 1
ATOM 729 O O . LYS A 1 95 ? 5.941 7.643 -4.476 1.00 98.06 95 LYS A O 1
ATOM 734 N N . LEU A 1 96 ? 5.387 8.645 -6.419 1.00 98.38 96 LEU A N 1
ATOM 735 C CA . LEU A 1 96 ? 4.317 9.498 -5.907 1.00 98.38 96 LEU A CA 1
ATOM 736 C C . LEU A 1 96 ? 2.969 8.942 -6.358 1.00 98.38 96 LEU A C 1
ATOM 738 O O . LEU A 1 96 ? 2.737 8.764 -7.551 1.00 98.38 96 LEU A O 1
ATOM 742 N N . TRP A 1 97 ? 2.046 8.773 -5.419 1.00 98.31 97 TRP A N 1
ATOM 743 C CA . TRP A 1 97 ? 0.711 8.236 -5.673 1.00 98.31 97 TRP A CA 1
ATOM 744 C C . TRP A 1 97 ? -0.362 9.268 -5.334 1.00 98.31 97 TRP A C 1
ATOM 746 O O . TRP A 1 97 ? -0.240 9.982 -4.338 1.00 98.31 97 TRP A O 1
ATOM 756 N N . ASP A 1 98 ? -1.426 9.335 -6.137 1.00 97.25 98 ASP A N 1
ATOM 757 C CA . ASP A 1 98 ? -2.651 10.087 -5.832 1.00 97.25 98 ASP A CA 1
ATOM 758 C C . ASP A 1 98 ? -3.761 9.078 -5.522 1.00 97.25 98 ASP A C 1
ATOM 760 O O . ASP A 1 98 ? -4.049 8.201 -6.335 1.00 97.25 98 ASP A O 1
ATOM 764 N N . LEU A 1 99 ? -4.428 9.214 -4.375 1.00 94.69 99 LEU A N 1
ATOM 765 C CA . LEU A 1 99 ? -5.557 8.368 -3.973 1.00 94.69 99 LEU A CA 1
ATOM 766 C C . LEU A 1 99 ? -6.675 8.268 -5.006 1.00 94.69 99 LEU A C 1
ATOM 768 O O . LEU A 1 99 ? -7.408 7.284 -5.020 1.00 94.69 99 LEU A O 1
ATOM 772 N N . ARG A 1 100 ? -6.808 9.246 -5.900 1.00 95.69 100 ARG A N 1
ATOM 773 C CA . ARG A 1 100 ? -7.776 9.191 -7.005 1.00 95.69 100 ARG A CA 1
ATOM 774 C C . ARG A 1 100 ? -7.442 8.124 -8.048 1.00 95.69 100 ARG A C 1
ATOM 776 O O . ARG A 1 100 ? -8.317 7.762 -8.827 1.00 95.69 100 ARG A O 1
ATOM 783 N N . MET A 1 101 ? -6.199 7.649 -8.075 1.00 97.06 101 MET A N 1
ATOM 784 C CA . MET A 1 101 ? -5.697 6.627 -8.996 1.00 97.06 101 MET A CA 1
ATOM 785 C C . MET A 1 101 ? -5.645 5.237 -8.358 1.00 97.06 101 MET A C 1
ATOM 787 O O . MET A 1 101 ? -5.216 4.289 -9.017 1.00 97.06 101 MET A O 1
ATOM 791 N N . VAL A 1 102 ? -6.098 5.099 -7.103 1.00 96.94 102 VAL A N 1
ATOM 792 C CA . VAL A 1 102 ? -6.136 3.810 -6.410 1.00 96.94 102 VAL A CA 1
ATOM 793 C C . VAL A 1 102 ? -6.884 2.779 -7.254 1.00 96.94 102 VAL A C 1
ATOM 795 O O . VAL A 1 102 ? -7.980 3.020 -7.769 1.00 96.94 102 VAL A O 1
ATOM 798 N N . MET A 1 103 ? -6.272 1.613 -7.415 1.00 96.50 103 MET A N 1
ATOM 799 C CA . MET A 1 103 ? -6.908 0.493 -8.079 1.00 96.50 103 MET A CA 1
ATOM 800 C C . MET A 1 103 ? -7.961 -0.087 -7.138 1.00 96.50 103 MET A C 1
ATOM 802 O O . MET A 1 103 ? -7.676 -0.348 -5.969 1.00 96.50 103 MET A O 1
ATOM 806 N N . SER A 1 104 ? -9.186 -0.283 -7.626 1.00 96.00 104 SER A N 1
ATOM 807 C CA . SER A 1 104 ? -10.226 -0.929 -6.825 1.00 96.00 104 SER A CA 1
ATOM 808 C C . SER A 1 104 ? -9.835 -2.369 -6.496 1.00 96.00 104 SER A C 1
ATOM 810 O O . SER A 1 104 ? -9.174 -3.031 -7.294 1.00 96.00 104 SER A O 1
ATOM 812 N N . THR A 1 105 ? -10.296 -2.878 -5.354 1.00 93.50 105 THR A N 1
ATOM 813 C CA . THR A 1 105 ? -10.042 -4.252 -4.882 1.00 93.50 105 THR A CA 1
ATOM 814 C C . THR A 1 105 ? -10.281 -5.310 -5.961 1.00 93.50 105 THR A C 1
ATOM 816 O O . THR A 1 105 ? -9.461 -6.201 -6.151 1.00 93.50 105 THR A O 1
ATOM 819 N N . ASN A 1 106 ? -11.388 -5.204 -6.705 1.00 93.31 106 ASN A N 1
ATOM 820 C CA . ASN A 1 106 ? -11.715 -6.173 -7.755 1.00 93.31 106 ASN A CA 1
ATOM 821 C C . ASN A 1 106 ? -10.684 -6.139 -8.886 1.00 93.31 106 ASN A C 1
ATOM 823 O O . ASN A 1 106 ? -10.134 -7.175 -9.239 1.00 93.31 106 ASN A O 1
ATOM 827 N N . ARG A 1 107 ? -10.365 -4.941 -9.391 1.00 93.88 107 ARG A N 1
ATOM 828 C CA . ARG A 1 107 ? -9.378 -4.783 -10.462 1.00 93.88 107 ARG A CA 1
ATOM 829 C C . ARG A 1 107 ? -7.991 -5.233 -10.002 1.00 93.88 107 ARG A C 1
ATOM 831 O O . ARG A 1 107 ? -7.296 -5.901 -10.754 1.00 93.88 107 ARG A O 1
ATOM 838 N N . PHE A 1 108 ? -7.609 -4.910 -8.767 1.00 93.19 108 PHE A N 1
ATOM 839 C CA . PHE A 1 108 ? -6.344 -5.339 -8.173 1.00 93.19 108 PHE A CA 1
ATOM 840 C C . PHE A 1 108 ? -6.208 -6.865 -8.167 1.00 93.19 108 PHE A C 1
ATOM 842 O O . PHE A 1 108 ? -5.202 -7.392 -8.633 1.00 93.19 108 PHE A O 1
ATOM 849 N N . ARG A 1 109 ? -7.249 -7.574 -7.723 1.00 89.69 109 ARG A N 1
ATOM 850 C CA . ARG A 1 109 ? -7.254 -9.043 -7.662 1.00 89.69 109 ARG A CA 1
ATOM 851 C C . ARG A 1 109 ? -7.299 -9.716 -9.033 1.00 89.69 109 ARG A C 1
ATOM 853 O O . ARG A 1 109 ? -6.819 -10.832 -9.155 1.00 89.69 109 ARG A O 1
ATOM 860 N N . GLU A 1 110 ? -7.841 -9.051 -10.050 1.00 90.50 110 GLU A N 1
ATOM 861 C CA . GLU A 1 110 ? -7.812 -9.529 -11.442 1.00 90.50 110 GLU A CA 1
ATOM 862 C C . GLU A 1 110 ? -6.452 -9.314 -12.124 1.00 90.50 110 GLU A C 1
ATOM 864 O O . GLU A 1 110 ? -6.131 -10.010 -13.081 1.00 90.50 110 GLU A O 1
ATOM 869 N N . THR A 1 111 ? -5.667 -8.337 -11.660 1.00 84.75 111 THR A N 1
ATOM 870 C CA . THR A 1 111 ? -4.417 -7.913 -12.314 1.00 84.75 111 THR A CA 1
ATOM 871 C C . THR A 1 111 ? -3.216 -8.789 -11.931 1.00 84.75 111 THR A C 1
ATOM 873 O O . THR A 1 111 ? -2.201 -8.743 -12.614 1.00 84.75 111 THR A O 1
ATOM 876 N N . GLU A 1 112 ? -3.318 -9.572 -10.849 1.00 83.00 112 GLU A N 1
ATOM 877 C CA . GLU A 1 112 ? -2.248 -10.441 -10.321 1.00 83.00 112 GLU A CA 1
ATOM 878 C C . GLU A 1 112 ? -0.845 -9.786 -10.336 1.00 83.00 112 GLU A C 1
ATOM 880 O O . GLU A 1 112 ? 0.099 -10.321 -10.920 1.00 83.00 112 GLU A O 1
ATOM 885 N N . PRO A 1 113 ? -0.669 -8.616 -9.691 1.00 78.19 113 PRO A N 1
ATOM 886 C CA . PRO A 1 113 ? 0.532 -7.792 -9.857 1.00 78.19 113 PRO A CA 1
ATOM 887 C C . PRO A 1 113 ? 1.837 -8.475 -9.427 1.00 78.19 113 PRO A C 1
ATOM 889 O O . PRO A 1 113 ? 2.898 -8.141 -9.944 1.00 78.19 113 PRO A O 1
ATOM 892 N N . ALA A 1 114 ? 1.768 -9.483 -8.555 1.00 75.62 114 ALA A N 1
ATOM 893 C CA . ALA A 1 114 ? 2.930 -10.268 -8.142 1.00 75.62 114 ALA A CA 1
ATOM 894 C C . ALA A 1 114 ? 3.644 -10.973 -9.318 1.00 75.62 114 ALA A C 1
ATOM 896 O O . ALA A 1 114 ? 4.837 -11.258 -9.216 1.00 75.62 114 ALA A O 1
ATOM 897 N N . GLN A 1 115 ? 2.962 -11.212 -10.448 1.00 78.81 115 GLN A N 1
ATOM 898 C CA . GLN A 1 115 ? 3.573 -11.793 -11.654 1.00 78.81 115 GLN A CA 1
ATOM 899 C C . GLN A 1 115 ? 4.661 -10.907 -12.279 1.00 78.81 115 GLN A C 1
ATOM 901 O O . GLN A 1 115 ? 5.493 -11.407 -13.033 1.00 78.81 115 GLN A O 1
ATOM 906 N N . TYR A 1 116 ? 4.653 -9.610 -11.976 1.00 80.44 116 TYR A N 1
ATOM 907 C CA . TYR A 1 116 ? 5.595 -8.627 -12.508 1.00 80.44 116 TYR A CA 1
ATOM 908 C C . TYR A 1 116 ? 6.638 -8.204 -11.467 1.00 80.44 116 TYR A C 1
ATOM 910 O O . TYR A 1 116 ? 7.277 -7.166 -11.628 1.00 80.44 116 TYR A O 1
ATOM 918 N N . SER A 1 117 ? 6.783 -8.978 -10.385 1.00 78.12 117 SER A N 1
ATOM 919 C CA . SER A 1 117 ? 7.802 -8.722 -9.370 1.00 78.12 117 SER A CA 1
ATOM 920 C C . SER A 1 117 ? 9.121 -9.439 -9.696 1.00 78.12 117 SER A C 1
ATOM 922 O O . SER A 1 117 ? 9.122 -10.626 -10.018 1.00 78.12 117 SER A O 1
ATOM 924 N N . ASN A 1 118 ? 10.238 -8.708 -9.606 1.00 70.88 118 ASN A N 1
ATOM 925 C CA . ASN A 1 118 ? 11.622 -9.160 -9.783 1.00 70.88 118 ASN A CA 1
ATOM 926 C C . ASN A 1 118 ? 11.866 -10.014 -11.045 1.00 70.88 118 ASN A C 1
ATOM 928 O O . ASN A 1 118 ? 12.356 -11.145 -10.979 1.00 70.88 118 ASN A O 1
ATOM 932 N N . THR A 1 119 ? 11.504 -9.478 -12.208 1.00 66.69 119 THR A N 1
ATOM 933 C CA . THR A 1 119 ? 11.674 -10.147 -13.506 1.00 66.69 119 THR A CA 1
ATOM 934 C C . THR A 1 119 ? 13.115 -10.132 -14.023 1.00 66.69 119 THR A C 1
ATOM 936 O O . THR A 1 119 ? 13.506 -11.060 -14.734 1.00 66.69 119 THR A O 1
ATOM 939 N N . SER A 1 120 ? 13.928 -9.152 -13.620 1.00 70.19 120 SER A N 1
ATOM 940 C CA . SER A 1 120 ? 15.327 -9.004 -14.047 1.00 70.19 120 SER A CA 1
ATOM 941 C C . SER A 1 120 ? 16.322 -9.864 -13.252 1.00 70.19 120 SER A C 1
ATOM 943 O O . SER A 1 120 ? 17.416 -10.150 -13.740 1.00 70.19 120 SER A O 1
ATOM 945 N N . GLY A 1 121 ? 15.957 -10.316 -12.044 1.00 76.62 121 GLY A N 1
ATOM 946 C CA . GLY A 1 121 ? 16.861 -11.032 -11.137 1.00 76.62 121 GLY A CA 1
ATOM 947 C C . GLY A 1 121 ? 17.863 -10.131 -10.406 1.00 76.62 121 GLY A C 1
ATOM 948 O O . GLY A 1 121 ? 18.782 -10.654 -9.773 1.00 76.62 121 GLY A O 1
ATOM 949 N N . PHE A 1 122 ? 17.676 -8.811 -10.485 1.00 84.19 122 PHE A N 1
ATOM 950 C CA . PHE A 1 122 ? 18.472 -7.801 -9.796 1.00 84.19 122 PHE A CA 1
ATOM 951 C C . PHE A 1 122 ? 18.467 -8.018 -8.270 1.00 84.19 122 PHE A C 1
ATOM 953 O O . PHE A 1 122 ? 17.443 -8.330 -7.659 1.00 84.19 122 PHE A O 1
ATOM 960 N N . ASP A 1 123 ? 19.631 -7.861 -7.629 1.00 86.81 123 ASP A N 1
ATOM 961 C CA . ASP A 1 123 ? 19.741 -7.815 -6.162 1.00 86.81 123 ASP A CA 1
ATOM 962 C C . ASP A 1 123 ? 20.228 -6.442 -5.709 1.00 86.81 123 ASP A C 1
ATOM 964 O O . ASP A 1 123 ? 21.432 -6.168 -5.634 1.00 86.81 123 ASP A O 1
ATOM 968 N N . TYR A 1 124 ? 19.274 -5.614 -5.287 1.00 85.06 124 TYR A N 1
ATOM 969 C CA . TYR A 1 124 ? 19.507 -4.261 -4.784 1.00 85.06 124 TYR A CA 1
ATOM 970 C C . TYR A 1 124 ? 20.530 -4.152 -3.639 1.00 85.06 124 TYR A C 1
ATOM 972 O O . TYR A 1 124 ? 21.003 -3.061 -3.320 1.00 85.06 124 TYR A O 1
ATOM 980 N N . ARG A 1 125 ? 20.860 -5.259 -2.958 1.00 88.06 125 ARG A N 1
ATOM 981 C CA . ARG A 1 125 ? 21.853 -5.267 -1.871 1.00 88.06 125 ARG A CA 1
ATOM 982 C C . ARG A 1 125 ? 23.285 -5.439 -2.360 1.00 88.06 125 ARG A C 1
ATOM 984 O O . ARG A 1 125 ? 24.208 -5.240 -1.567 1.00 88.06 125 ARG A O 1
ATOM 991 N N . ARG A 1 126 ? 23.479 -5.914 -3.589 1.00 89.31 126 ARG A N 1
ATOM 992 C CA . ARG A 1 126 ? 24.779 -6.385 -4.090 1.00 89.31 126 ARG A CA 1
ATOM 993 C C . ARG A 1 126 ? 25.170 -5.774 -5.420 1.00 89.31 126 ARG A C 1
ATOM 995 O O . ARG A 1 126 ? 26.364 -5.693 -5.701 1.00 89.31 126 ARG A O 1
ATOM 1002 N N . GLU A 1 127 ? 24.191 -5.384 -6.215 1.00 86.81 127 GLU A N 1
ATOM 1003 C CA . GLU A 1 127 ? 24.392 -4.947 -7.585 1.00 86.81 127 GLU A CA 1
ATOM 1004 C C . GLU A 1 127 ? 24.292 -3.426 -7.696 1.00 86.81 127 GLU A C 1
ATOM 1006 O O . GLU A 1 127 ? 23.695 -2.750 -6.857 1.00 86.81 127 GLU A O 1
ATOM 1011 N N . LEU A 1 128 ? 24.951 -2.881 -8.718 1.00 86.19 128 LEU A N 1
ATOM 1012 C CA . LEU A 1 128 ? 24.782 -1.485 -9.098 1.00 86.19 128 LEU A CA 1
ATOM 1013 C C . LEU A 1 128 ? 23.566 -1.401 -10.009 1.00 86.19 128 LEU A C 1
ATOM 1015 O O . LEU A 1 128 ? 23.430 -2.217 -10.916 1.00 86.19 128 LEU A O 1
ATOM 1019 N N . TYR A 1 129 ? 22.709 -0.422 -9.753 1.00 84.62 129 TYR A N 1
ATOM 1020 C CA . TYR A 1 129 ? 21.542 -0.186 -10.585 1.00 84.62 129 TYR A CA 1
ATOM 1021 C C . TYR A 1 129 ? 21.957 0.341 -11.958 1.00 84.62 129 TYR A C 1
ATOM 1023 O O . TYR A 1 129 ? 22.809 1.231 -12.043 1.00 84.62 129 TYR A O 1
ATOM 1031 N N . ASP A 1 130 ? 21.362 -0.225 -13.004 1.00 85.06 130 ASP A N 1
ATOM 1032 C CA . ASP A 1 130 ? 21.528 0.220 -14.381 1.00 85.06 130 ASP A CA 1
ATOM 1033 C C . ASP A 1 130 ? 20.266 0.971 -14.816 1.00 85.06 130 ASP A C 1
ATOM 1035 O O . ASP A 1 130 ? 19.219 0.368 -15.053 1.00 85.06 130 ASP A O 1
ATOM 1039 N N . ASP A 1 131 ? 20.370 2.297 -14.916 1.00 81.56 131 ASP A N 1
ATOM 1040 C CA . ASP A 1 131 ? 19.259 3.155 -15.337 1.00 81.56 131 ASP A CA 1
ATOM 1041 C C . ASP A 1 131 ? 18.801 2.859 -16.782 1.00 81.56 131 ASP A C 1
ATOM 1043 O O . ASP A 1 131 ? 17.694 3.249 -17.164 1.00 81.56 131 ASP A O 1
ATOM 1047 N N . GLU A 1 132 ? 19.629 2.194 -17.603 1.00 82.56 132 GLU A N 1
ATOM 1048 C CA . GLU A 1 132 ? 19.285 1.832 -18.984 1.00 82.56 132 GLU A CA 1
ATOM 1049 C C . GLU A 1 132 ? 18.412 0.566 -19.079 1.00 82.56 132 GLU A C 1
ATOM 1051 O O . GLU A 1 132 ? 17.704 0.404 -20.075 1.00 82.56 132 GLU A O 1
ATOM 1056 N N . ASP A 1 133 ? 18.413 -0.288 -18.049 1.00 78.06 133 ASP A N 1
ATOM 1057 C CA . ASP A 1 133 ? 17.682 -1.569 -17.998 1.00 78.06 133 ASP A CA 1
ATOM 1058 C C . ASP A 1 133 ? 16.518 -1.542 -16.988 1.00 78.06 133 ASP A C 1
ATOM 1060 O O . ASP A 1 133 ? 16.158 -2.536 -16.356 1.00 78.06 133 ASP A O 1
ATOM 1064 N N . TRP A 1 134 ? 15.915 -0.365 -16.805 1.00 81.62 134 TRP A N 1
ATOM 1065 C CA . TRP A 1 134 ? 14.756 -0.206 -15.932 1.00 81.62 134 TRP A CA 1
ATOM 1066 C C . TRP A 1 134 ? 13.476 -0.764 -16.586 1.00 81.62 134 TRP A C 1
ATOM 1068 O O . TRP A 1 134 ? 12.960 -0.247 -17.581 1.00 81.62 134 TRP A O 1
ATOM 1078 N N . GLU A 1 135 ? 12.880 -1.772 -15.944 1.00 84.31 135 GLU A N 1
ATOM 1079 C CA . GLU A 1 135 ? 11.531 -2.270 -16.226 1.00 84.31 135 GLU A CA 1
ATOM 1080 C C . GLU A 1 135 ? 10.394 -1.483 -15.534 1.00 84.31 135 GLU A C 1
ATOM 1082 O O . GLU A 1 135 ? 10.328 -1.327 -14.313 1.00 84.31 135 GLU A O 1
ATOM 1087 N N . VAL A 1 136 ? 9.415 -1.028 -16.319 1.00 87.62 136 VAL A N 1
ATOM 1088 C CA . VAL A 1 136 ? 8.204 -0.382 -15.791 1.00 87.62 136 VAL A CA 1
ATOM 1089 C C . VAL A 1 136 ? 7.095 -1.414 -15.628 1.00 87.62 136 VAL A C 1
ATOM 1091 O O . VAL A 1 136 ? 6.742 -2.116 -16.576 1.00 87.62 136 VAL A O 1
ATOM 1094 N N . HIS A 1 137 ? 6.479 -1.457 -14.446 1.00 92.00 137 HIS A N 1
ATOM 1095 C CA . HIS A 1 137 ? 5.329 -2.320 -14.201 1.00 92.00 137 HIS A CA 1
ATOM 1096 C C . HIS A 1 137 ? 4.171 -1.963 -15.166 1.00 92.00 137 HIS A C 1
ATOM 1098 O O . HIS A 1 137 ? 3.735 -0.810 -15.213 1.00 92.00 137 HIS A O 1
ATOM 1104 N N . PRO A 1 138 ? 3.581 -2.922 -15.905 1.00 92.00 138 PRO A N 1
ATOM 1105 C CA . PRO A 1 138 ? 2.594 -2.630 -16.958 1.00 92.00 138 PRO A CA 1
ATOM 1106 C C . PRO A 1 138 ? 1.286 -2.015 -16.440 1.00 92.00 138 PRO A C 1
ATOM 1108 O O . PRO A 1 138 ? 0.539 -1.377 -17.183 1.00 92.00 138 PRO A O 1
ATOM 1111 N N . HIS A 1 139 ? 1.001 -2.211 -15.155 1.00 93.75 139 HIS A N 1
ATOM 1112 C CA . HIS A 1 139 ? -0.148 -1.633 -14.458 1.00 93.75 139 HIS A CA 1
ATOM 1113 C C . HIS A 1 139 ? 0.219 -0.519 -13.472 1.00 93.75 139 HIS A C 1
ATOM 1115 O O . HIS A 1 139 ? -0.545 -0.283 -12.537 1.00 93.75 139 HIS A O 1
ATOM 1121 N N . ASP A 1 140 ? 1.369 0.137 -13.671 1.00 95.06 140 ASP A N 1
ATOM 1122 C CA . ASP A 1 140 ? 1.786 1.273 -12.850 1.00 95.06 140 ASP A CA 1
ATOM 1123 C C . ASP A 1 140 ? 0.699 2.362 -12.815 1.00 95.06 140 ASP A C 1
ATOM 1125 O O . ASP A 1 140 ? 0.293 2.902 -13.849 1.00 95.06 140 ASP A O 1
ATOM 1129 N N . ASN A 1 141 ? 0.191 2.652 -11.616 1.00 96.56 141 ASN A N 1
ATOM 1130 C CA . ASN A 1 141 ? -0.776 3.715 -11.356 1.00 96.56 141 ASN A CA 1
ATOM 1131 C C . ASN A 1 141 ? -0.204 4.867 -10.512 1.00 96.56 141 ASN A C 1
ATOM 1133 O O . ASN A 1 141 ? -0.970 5.627 -9.908 1.00 96.56 141 ASN A O 1
ATOM 1137 N N . SER A 1 142 ? 1.122 5.013 -10.478 1.00 97.50 142 SER A N 1
ATOM 1138 C CA . SER A 1 142 ? 1.806 6.173 -9.912 1.00 97.50 142 SER A CA 1
ATOM 1139 C C . SER A 1 142 ? 1.575 7.424 -10.761 1.00 97.50 142 SER A C 1
ATOM 1141 O O . SER A 1 142 ? 1.288 7.381 -11.958 1.00 97.50 142 SER A O 1
ATOM 1143 N N . VAL A 1 143 ? 1.668 8.579 -10.110 1.00 97.38 143 VAL A N 1
ATOM 1144 C CA . VAL A 1 143 ? 1.621 9.894 -10.761 1.00 97.38 143 VAL A CA 1
ATOM 1145 C C . VAL A 1 143 ? 2.977 10.211 -11.379 1.00 97.38 143 VAL A C 1
ATOM 1147 O O . VAL A 1 143 ? 3.054 10.759 -12.475 1.00 97.38 143 VAL A O 1
ATOM 1150 N N . VAL A 1 144 ? 4.039 9.914 -10.629 1.00 96.56 144 VAL A N 1
ATOM 1151 C CA . VAL A 1 144 ? 5.433 10.151 -10.999 1.00 96.56 144 VAL A CA 1
ATOM 1152 C C . VAL A 1 144 ? 6.269 9.017 -10.427 1.00 96.56 144 VAL A C 1
ATOM 1154 O O . VAL A 1 144 ? 6.062 8.630 -9.275 1.00 96.56 144 VAL A O 1
ATOM 1157 N N . THR A 1 145 ? 7.231 8.549 -11.217 1.00 95.62 145 THR A N 1
ATOM 1158 C CA . THR A 1 145 ? 8.356 7.753 -10.727 1.00 95.62 145 THR A CA 1
ATOM 1159 C C . THR A 1 145 ? 9.633 8.575 -10.846 1.00 95.62 145 THR A C 1
ATOM 1161 O O . THR A 1 145 ? 9.824 9.267 -11.848 1.00 95.62 145 THR A O 1
ATOM 1164 N N . PHE A 1 146 ? 10.446 8.525 -9.799 1.00 90.69 146 PHE A N 1
ATOM 1165 C CA . PHE A 1 146 ? 11.772 9.113 -9.695 1.00 90.69 146 PHE A CA 1
ATOM 1166 C C . PHE A 1 146 ? 12.814 8.009 -9.638 1.00 90.69 146 PHE A C 1
ATOM 1168 O O . PHE A 1 146 ? 12.509 6.976 -8.991 1.00 90.69 146 PHE A O 1
#

Organism: Photinus pyralis (NCBI:txid7054)

Radius of gyration: 15.15 Å; chains: 1; bounding box: 39×29×45 Å